Protein AF-A0A1L9BRZ3-F1 (afdb_monomer)

Solvent-accessible surface area (backbone atoms only — not comparable to full-atom values): 10377 Å² total; per-residue (Å²): 137,78,90,77,83,80,82,79,80,78,75,80,71,81,74,82,76,55,73,69,44,79,44,81,77,46,74,47,78,77,46,77,49,76,45,56,38,33,81,74,73,49,72,77,90,70,85,81,44,81,42,79,48,80,47,78,49,79,48,76,44,79,50,95,53,88,55,26,34,38,36,38,42,33,39,40,38,40,29,26,23,70,82,78,64,48,62,43,35,42,37,37,39,34,38,34,37,32,33,42,51,44,57,62,54,79,90,48,39,66,58,45,54,56,32,56,52,50,61,71,48,43,66,59,53,40,49,52,50,19,52,50,34,36,76,69,74,42,77,62,46,75,68,74,90,78,62,38,64,60,53,48,51,52,51,53,53,53,52,57,54,56,68,70,71,68,76,89,85,81,87,85,131

pLDDT: mean 86.24, std 16.82, range [40.62, 98.56]

Foldseek 3Di:
DDDDPPDDPPDDDPDPQPPKDKDWPDKDWPDKDKFAVCVVPNDDDDDFDKDKDKDWDKDKDADPDPQKIKIWIKIWIWIARPVPRHTRMIIITTMMIIMRIPSDDPVCVVVCRQQVVVQVCVVVVQVVQQVSCVVSVHHRDRDDDDDSVVVVVVVVVVVVVVVVPDDDDPPDD

Radius of gyration: 24.77 Å; Cα contacts (8 Å, |Δi|>4): 253; chains: 1; bounding box: 54×32×94 Å

Sequence (173 aa):
MSDETTQNGAEAKPQPQQPPSMRILAQFVRDLSFENMVAQKGAPSGDVQPEISVQVSLDARKRGADNQFEVITKYRVTSTNKTEGSTLFLAELDYGGVFQIEGVPEDQLHAFLMIECPRMLFPFVRRIVSDLTRDGGFPAFNMDPVDFVALYRQELARRAQQNQQAPADQRLS

Mean predicted aligned error: 9.65 Å

Secondary structure (DSSP, 8-state):
------------PPP--PPPEEEEEEEEEEEEEEEEHHHHH---SS---EEEEEEEEEEEEE-SSTTEEEEEEEEEEEEEETTT--EEEEEEEEEEEEEEEES--HHHHHHHHHHHHHHHHHHHHHHHHHHHHHHTTSPP--PPPP-HHHHHHHHHHHHHHHHHS----SS--

Nearest PDB structures (foldseek):
  1ozb-assembly1_A  TM=8.870E-01  e=6.589E-13  Haemophilus influenzae
  1ozb-assembly2_G  TM=8.476E-01  e=5.517E-13  Haemophilus influenzae
  1fx3-assembly1_D  TM=8.996E-01  e=7.474E-12  Haemophilus influenzae
  1qyn-assembly1_C  TM=8.872E-01  e=4.937E-12  Escherichia coli
  5jtp-assembly1_D  TM=7.905E-01  e=5.942E-11  Escherichia coli O157:H7

Structure (mmCIF, N/CA/C/O backbone):
data_AF-A0A1L9BRZ3-F1
#
_entry.id   AF-A0A1L9BRZ3-F1
#
loop_
_atom_site.group_PDB
_atom_site.id
_atom_site.type_symbol
_atom_site.label_atom_id
_atom_site.label_alt_id
_atom_site.label_comp_id
_atom_site.label_asym_id
_atom_site.label_entity_id
_atom_site.label_seq_id
_atom_site.pdbx_PDB_ins_code
_atom_site.Cartn_x
_atom_site.Cartn_y
_atom_site.Cartn_z
_atom_site.occupancy
_atom_site.B_iso_or_equiv
_atom_site.auth_seq_id
_atom_site.auth_comp_id
_atom_site.auth_asym_id
_atom_site.auth_atom_id
_atom_site.pdbx_PDB_model_num
ATOM 1 N N . MET A 1 1 ? -30.080 -10.653 71.660 1.00 43.44 1 MET A N 1
ATOM 2 C CA . MET A 1 1 ? -30.302 -11.459 70.446 1.00 43.44 1 MET A CA 1
ATOM 3 C C . MET A 1 1 ? -30.229 -10.480 69.287 1.00 43.44 1 MET A C 1
ATOM 5 O O . MET A 1 1 ? -31.160 -9.715 69.118 1.00 43.44 1 MET A O 1
ATOM 9 N N . SER A 1 2 ? -29.006 -10.138 68.890 1.00 42.97 2 SER A N 1
ATOM 10 C CA . SER A 1 2 ? -28.317 -10.684 67.708 1.00 42.97 2 SER A CA 1
ATOM 11 C C . SER A 1 2 ? -28.715 -9.890 66.466 1.00 42.97 2 SER A C 1
ATOM 13 O O . SER A 1 2 ? -29.687 -10.225 65.798 1.00 42.97 2 SER A O 1
ATOM 15 N N . ASP A 1 3 ? -27.960 -8.818 66.220 1.00 46.38 3 ASP A N 1
ATOM 16 C CA . ASP A 1 3 ? -27.789 -8.222 64.899 1.00 46.38 3 ASP A CA 1
ATOM 17 C C . ASP A 1 3 ? -27.374 -9.316 63.906 1.00 46.38 3 ASP A C 1
ATOM 19 O O . ASP A 1 3 ? -26.321 -9.932 64.071 1.00 46.38 3 ASP A O 1
ATOM 23 N N . GLU A 1 4 ? -28.172 -9.541 62.866 1.00 45.94 4 GLU A N 1
ATOM 24 C CA . GLU A 1 4 ? -27.717 -10.219 61.652 1.00 45.94 4 GLU A CA 1
ATOM 25 C C . GLU A 1 4 ? -27.827 -9.252 60.477 1.00 45.94 4 GLU A C 1
ATOM 27 O O . GLU A 1 4 ? -28.834 -9.142 59.779 1.00 45.94 4 GLU A O 1
ATOM 32 N N . THR A 1 5 ? -26.732 -8.528 60.275 1.00 43.66 5 THR A N 1
ATOM 33 C CA . THR A 1 5 ? -26.421 -7.802 59.051 1.00 43.66 5 THR A CA 1
ATOM 34 C C . THR A 1 5 ? -26.108 -8.822 57.958 1.00 43.66 5 THR A C 1
ATOM 36 O O . THR A 1 5 ? -24.990 -9.327 57.870 1.00 43.66 5 THR A O 1
ATOM 39 N N . THR A 1 6 ? -27.079 -9.145 57.104 1.00 42.19 6 THR A N 1
ATOM 40 C CA . THR A 1 6 ? -26.822 -9.957 55.907 1.00 42.19 6 THR A CA 1
ATOM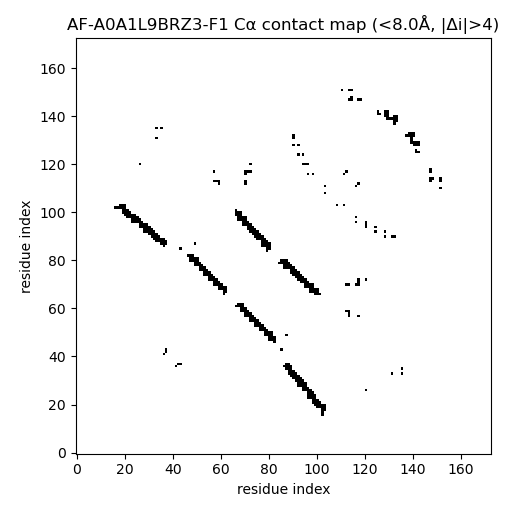 41 C C . THR A 1 6 ? -26.126 -9.093 54.849 1.00 42.19 6 THR A C 1
ATOM 43 O O . THR A 1 6 ? -26.755 -8.320 54.127 1.00 42.19 6 THR A O 1
ATOM 46 N N . GLN A 1 7 ? -24.798 -9.203 54.773 1.00 40.62 7 GLN A N 1
ATOM 47 C CA . GLN A 1 7 ? -23.981 -8.689 53.673 1.00 40.62 7 GLN A CA 1
ATOM 48 C C . GLN A 1 7 ? -24.281 -9.492 52.400 1.00 40.62 7 GLN A C 1
ATOM 50 O O . GLN A 1 7 ? -23.839 -10.627 52.245 1.00 40.62 7 GLN A O 1
ATOM 55 N N . ASN A 1 8 ? -25.031 -8.893 51.476 1.00 41.62 8 ASN A N 1
ATOM 56 C CA . ASN A 1 8 ? -25.191 -9.414 50.122 1.00 41.62 8 ASN A CA 1
ATOM 57 C C . ASN A 1 8 ? -23.934 -9.073 49.308 1.00 41.62 8 ASN A C 1
ATOM 59 O O . ASN A 1 8 ? -23.756 -7.939 48.859 1.00 41.62 8 ASN A O 1
ATOM 63 N N . GLY A 1 9 ? -23.057 -10.062 49.134 1.00 46.06 9 GLY A N 1
ATOM 64 C CA . GLY A 1 9 ? -21.972 -10.025 48.160 1.00 46.06 9 GLY A CA 1
ATOM 65 C C . GLY A 1 9 ? -22.549 -10.034 46.748 1.00 46.06 9 GLY A C 1
ATOM 66 O O . GLY A 1 9 ? -22.900 -11.083 46.216 1.00 46.06 9 GLY A O 1
ATOM 67 N N . ALA A 1 10 ? -22.675 -8.855 46.144 1.00 44.25 10 ALA A N 1
ATOM 68 C CA . ALA A 1 10 ? -22.964 -8.736 44.725 1.00 44.25 10 ALA A CA 1
ATOM 69 C C . ALA A 1 10 ? -21.701 -9.114 43.937 1.00 44.25 10 ALA A C 1
ATOM 71 O O . ALA A 1 10 ? -20.821 -8.287 43.706 1.00 44.25 10 ALA A O 1
ATOM 72 N N . GLU A 1 11 ? -21.609 -10.382 43.541 1.00 46.78 11 GLU A N 1
ATOM 73 C CA . GLU A 1 11 ? -20.678 -10.824 42.508 1.00 46.78 11 GLU A CA 1
ATOM 74 C C . GLU A 1 11 ? -21.000 -10.071 41.210 1.00 46.78 11 GLU A C 1
ATOM 76 O O . GLU A 1 11 ? -22.080 -10.208 40.624 1.00 46.78 11 GLU A O 1
ATOM 81 N N . ALA A 1 12 ? -20.064 -9.227 40.773 1.00 50.56 12 ALA A N 1
ATOM 82 C CA . ALA A 1 12 ? -20.136 -8.556 39.487 1.00 50.56 12 ALA A CA 1
ATOM 83 C C . ALA A 1 12 ? -20.110 -9.619 38.380 1.00 50.56 12 ALA A C 1
ATOM 85 O O . ALA A 1 12 ? -19.077 -10.225 38.097 1.00 50.56 12 ALA A O 1
ATOM 86 N N . LYS A 1 13 ? -21.268 -9.866 37.761 1.00 47.12 13 LYS A N 1
ATOM 87 C CA . LYS A 1 13 ? -21.365 -10.706 36.564 1.00 47.12 13 LYS A CA 1
ATOM 88 C C . LYS A 1 13 ? -20.445 -10.125 35.479 1.00 47.12 13 LYS A C 1
ATOM 90 O O . LYS A 1 13 ? -20.537 -8.920 35.232 1.00 47.12 13 LYS A O 1
ATOM 95 N N . PRO A 1 14 ? -19.608 -10.938 34.805 1.00 53.53 14 PRO A N 1
ATOM 96 C CA . PRO A 1 14 ? -18.836 -10.475 33.660 1.00 53.53 14 PRO A CA 1
ATOM 97 C C . PRO A 1 14 ? -19.798 -9.890 32.626 1.00 53.53 14 PRO A C 1
ATOM 99 O O . PRO A 1 14 ? -20.705 -10.581 32.154 1.00 53.53 14 PRO A O 1
ATOM 102 N N . GLN A 1 15 ? -19.647 -8.604 32.310 1.00 58.28 15 GLN A N 1
ATOM 103 C CA . GLN A 1 15 ? -20.381 -8.007 31.202 1.00 58.28 15 GLN A CA 1
ATOM 104 C C . GLN A 1 15 ? -19.975 -8.738 29.916 1.00 58.28 15 GLN A C 1
ATOM 106 O O . GLN A 1 15 ? -18.778 -8.924 29.686 1.00 58.28 15 GLN A O 1
ATOM 111 N N . PRO A 1 16 ? -20.937 -9.180 29.086 1.00 57.81 16 PRO A N 1
ATOM 112 C CA . PRO A 1 16 ? -20.623 -9.835 27.828 1.00 57.81 16 PRO A CA 1
ATOM 113 C C . PRO A 1 16 ? -19.825 -8.867 26.957 1.00 57.81 16 PRO A C 1
ATOM 115 O O . PRO A 1 16 ? -20.316 -7.813 26.553 1.00 57.81 16 PRO A O 1
ATOM 118 N N . GLN A 1 17 ? -18.569 -9.226 26.709 1.00 63.72 17 GLN A N 1
ATOM 119 C CA . GLN A 1 17 ? -17.667 -8.477 25.853 1.00 63.72 17 GLN A CA 1
ATOM 120 C C . GLN A 1 17 ? -18.253 -8.509 24.439 1.00 63.72 17 GLN A C 1
ATOM 122 O O . GLN A 1 17 ? -18.407 -9.582 23.850 1.00 63.72 17 GLN A O 1
ATOM 127 N N . GLN A 1 18 ? -18.686 -7.349 23.938 1.00 72.06 18 GLN A N 1
ATOM 128 C CA . GLN A 1 18 ? -19.237 -7.252 22.589 1.00 72.06 18 GLN A CA 1
ATOM 129 C C . GLN A 1 18 ? -18.188 -7.739 21.580 1.00 72.06 18 GLN A C 1
ATOM 131 O O . GLN A 1 18 ? -17.009 -7.412 21.740 1.00 72.06 18 GLN A O 1
ATOM 136 N N . PRO A 1 19 ? -18.584 -8.521 20.559 1.00 81.81 19 PRO A N 1
ATOM 137 C CA . PRO A 1 19 ? -17.641 -8.984 19.554 1.00 81.81 19 PRO A CA 1
ATOM 138 C C . PRO A 1 19 ? -16.997 -7.777 18.851 1.00 81.81 19 PRO A C 1
ATOM 140 O O . PRO A 1 19 ? -17.704 -6.802 18.574 1.00 81.81 19 PRO A O 1
ATOM 143 N N . PRO A 1 20 ? -15.690 -7.835 18.534 1.00 87.81 20 PRO A N 1
ATOM 144 C CA . PRO A 1 20 ? -15.026 -6.800 17.757 1.00 87.81 20 PRO A CA 1
ATOM 145 C C . PRO A 1 20 ? -15.797 -6.481 16.477 1.00 87.81 20 PRO A C 1
ATOM 147 O O . PRO A 1 20 ? -16.116 -7.377 15.692 1.00 87.81 20 PRO A O 1
ATOM 150 N N . SER A 1 21 ? -16.078 -5.202 16.252 1.00 91.69 21 SER A N 1
ATOM 151 C CA . SER A 1 21 ? -16.691 -4.715 15.022 1.00 91.69 21 SER A CA 1
ATOM 152 C C . SER A 1 21 ? -15.800 -3.663 14.374 1.00 91.69 21 SER A C 1
ATOM 154 O O . SER A 1 21 ? -15.219 -2.811 15.046 1.00 91.69 21 SER A O 1
ATOM 156 N N . MET A 1 22 ? -15.675 -3.741 13.051 1.00 94.19 22 MET A N 1
ATOM 157 C CA . MET A 1 22 ? -14.917 -2.792 12.245 1.00 94.19 22 MET A CA 1
ATOM 158 C C . MET A 1 22 ? -15.759 -2.381 11.044 1.00 94.19 22 MET A C 1
ATOM 160 O O . MET A 1 22 ? -16.230 -3.228 10.282 1.00 94.19 22 MET A O 1
ATOM 164 N N . ARG A 1 23 ? -15.913 -1.073 10.841 1.00 95.31 23 ARG A N 1
ATOM 165 C CA . ARG A 1 23 ? -16.569 -0.501 9.662 1.00 95.31 23 ARG A CA 1
ATOM 166 C C . ARG A 1 23 ? -15.639 0.482 8.975 1.00 95.31 23 ARG A C 1
ATOM 168 O O . ARG A 1 23 ? -15.098 1.376 9.617 1.00 95.31 23 ARG A O 1
ATOM 175 N N . ILE A 1 24 ? -15.504 0.347 7.662 1.00 96.44 24 ILE A N 1
ATOM 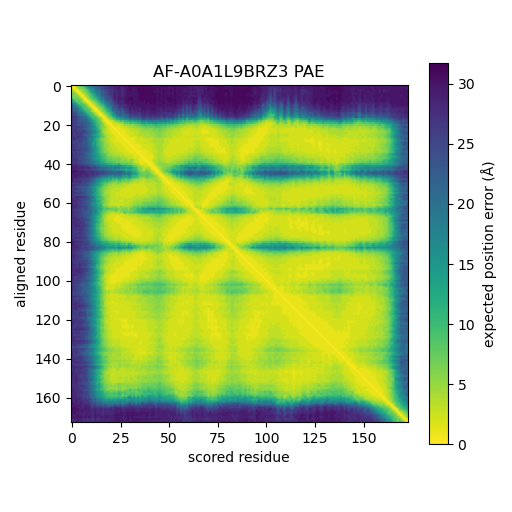176 C CA . ILE A 1 24 ? -14.764 1.298 6.833 1.00 96.44 24 ILE A CA 1
ATOM 177 C C . ILE A 1 24 ? -15.689 2.481 6.535 1.00 96.44 24 ILE A C 1
ATOM 179 O O . ILE A 1 24 ? -16.741 2.308 5.927 1.00 96.44 24 ILE A O 1
ATOM 183 N N . LEU A 1 25 ? -15.314 3.671 6.995 1.00 97.06 25 LEU A N 1
ATOM 184 C CA . LEU A 1 25 ? -16.062 4.914 6.791 1.00 97.06 25 LEU A CA 1
ATOM 185 C C . LEU A 1 25 ? -15.614 5.648 5.525 1.00 97.06 25 LEU A C 1
ATOM 187 O O . LEU A 1 25 ? -16.430 6.270 4.854 1.00 97.06 25 LEU A O 1
ATOM 191 N N . ALA A 1 26 ? -14.321 5.588 5.205 1.00 97.12 26 ALA A N 1
ATOM 192 C CA . ALA A 1 26 ? -13.755 6.190 4.003 1.00 97.12 26 ALA A CA 1
ATOM 193 C C . ALA A 1 26 ? -12.475 5.464 3.584 1.00 97.12 26 ALA A C 1
ATOM 195 O O . ALA A 1 26 ? -11.773 4.909 4.429 1.00 97.12 26 ALA A O 1
ATOM 196 N N . GLN A 1 27 ? -12.166 5.518 2.291 1.00 97.62 27 GLN A N 1
ATOM 197 C CA . GLN A 1 27 ? -10.885 5.107 1.717 1.00 97.62 27 GLN A CA 1
ATOM 198 C C . GLN A 1 27 ? -10.471 6.132 0.669 1.00 97.62 27 GLN A C 1
ATOM 200 O O . GLN A 1 27 ? -11.326 6.634 -0.064 1.00 97.62 27 GLN A O 1
ATOM 205 N N . PHE A 1 28 ? -9.189 6.469 0.608 1.00 98.31 28 PHE A N 1
ATOM 206 C CA . PHE A 1 28 ? -8.699 7.506 -0.293 1.00 98.31 28 PHE A CA 1
ATOM 207 C C . PHE A 1 28 ? -7.200 7.375 -0.553 1.00 98.31 28 PHE A C 1
ATOM 209 O O . PHE A 1 28 ? -6.443 6.885 0.280 1.00 98.31 28 PHE A O 1
ATOM 216 N N . VAL A 1 29 ? -6.768 7.878 -1.706 1.00 98.44 29 VAL A N 1
ATOM 217 C CA . VAL A 1 29 ? -5.357 8.181 -1.960 1.00 98.44 29 VAL A CA 1
ATOM 218 C C . VAL A 1 29 ? -5.049 9.499 -1.255 1.00 98.44 29 VAL A C 1
ATOM 220 O O . VAL A 1 29 ? -5.717 10.499 -1.516 1.00 98.44 29 VAL A O 1
ATOM 223 N N . ARG A 1 30 ? -4.086 9.496 -0.332 1.00 98.06 30 ARG A N 1
ATOM 224 C CA . ARG A 1 30 ? -3.624 10.710 0.351 1.00 98.06 30 ARG A CA 1
ATOM 225 C C . ARG A 1 30 ? -2.521 11.397 -0.440 1.00 98.06 30 ARG A C 1
ATOM 227 O O . ARG A 1 30 ? -2.542 12.614 -0.565 1.00 98.06 30 ARG A O 1
ATOM 234 N N . ASP A 1 31 ? -1.577 10.606 -0.928 1.00 98.38 31 ASP A N 1
ATOM 235 C CA . ASP A 1 31 ? -0.483 11.056 -1.776 1.00 98.38 31 ASP A CA 1
ATOM 236 C C . ASP A 1 31 ? -0.138 9.956 -2.779 1.00 98.38 31 ASP A C 1
ATOM 238 O O . ASP A 1 31 ? -0.290 8.764 -2.484 1.00 98.38 31 ASP A O 1
ATOM 242 N N . LEU A 1 32 ? 0.262 10.366 -3.977 1.00 98.31 32 LEU A N 1
ATOM 243 C CA . LEU A 1 32 ? 0.625 9.455 -5.049 1.00 98.31 32 LEU A CA 1
ATOM 244 C C . LEU A 1 32 ? 1.652 10.103 -5.968 1.00 98.31 32 LEU A C 1
ATOM 246 O O . LEU A 1 32 ? 1.381 11.138 -6.577 1.00 98.31 32 LEU A O 1
ATOM 250 N N . SER A 1 33 ? 2.791 9.437 -6.129 1.00 98.06 33 SER A N 1
ATOM 251 C CA . SER A 1 33 ? 3.836 9.828 -7.065 1.00 98.06 33 SER A CA 1
ATOM 252 C C . SER A 1 33 ? 4.210 8.656 -7.971 1.00 98.06 33 SER A C 1
ATOM 254 O O . SER A 1 33 ? 4.211 7.488 -7.572 1.00 98.06 33 SER A O 1
ATOM 256 N N . PHE A 1 34 ? 4.509 8.970 -9.228 1.00 98.00 34 PHE A N 1
ATOM 257 C CA . PHE A 1 34 ? 5.076 8.018 -10.170 1.00 98.00 34 PHE A CA 1
ATOM 258 C C . PHE A 1 34 ? 6.132 8.722 -11.010 1.00 98.00 34 PHE A C 1
ATOM 260 O O . PHE A 1 34 ? 5.843 9.681 -11.727 1.00 98.00 34 PHE A O 1
ATOM 267 N N . GLU A 1 35 ? 7.360 8.231 -10.937 1.00 97.12 35 GLU A N 1
ATOM 268 C CA . GLU A 1 35 ? 8.489 8.763 -11.675 1.00 97.12 35 GLU A CA 1
ATOM 269 C C . GLU A 1 35 ? 8.994 7.735 -12.685 1.00 97.12 35 GLU A C 1
ATOM 271 O O . GLU A 1 35 ? 9.561 6.702 -12.324 1.00 97.12 35 GLU A O 1
ATOM 276 N N . ASN A 1 36 ? 8.817 8.037 -13.972 1.00 96.00 36 ASN A N 1
ATOM 277 C CA . ASN A 1 36 ? 9.348 7.228 -15.063 1.00 96.00 36 ASN A CA 1
ATOM 278 C C . ASN A 1 36 ? 10.758 7.706 -15.440 1.00 96.00 36 ASN A C 1
ATOM 280 O O . ASN A 1 36 ? 10.925 8.627 -16.244 1.00 96.00 36 ASN A O 1
ATOM 284 N N . MET A 1 37 ? 11.780 7.076 -14.864 1.00 93.12 37 MET A N 1
ATOM 285 C CA . MET A 1 37 ? 13.177 7.435 -15.123 1.00 93.12 37 MET A CA 1
ATOM 286 C C . MET A 1 37 ? 13.603 7.098 -16.553 1.00 93.12 37 MET A C 1
ATOM 288 O O . MET A 1 37 ? 14.386 7.845 -17.136 1.00 93.12 37 MET A O 1
ATOM 292 N N . VAL A 1 38 ? 13.052 6.030 -17.137 1.00 91.69 38 VAL A N 1
ATOM 293 C CA . VAL A 1 38 ? 13.303 5.646 -18.536 1.00 91.69 38 VAL A CA 1
ATOM 294 C C . VAL A 1 38 ? 12.837 6.741 -19.497 1.00 91.69 38 VAL A C 1
ATOM 296 O O . VAL A 1 38 ? 13.569 7.113 -20.410 1.00 91.69 38 VAL A O 1
ATOM 299 N N . ALA A 1 39 ? 11.652 7.308 -19.271 1.00 91.06 39 ALA A N 1
ATOM 300 C CA . ALA A 1 39 ? 11.136 8.401 -20.093 1.00 91.06 39 ALA A CA 1
ATOM 301 C C . ALA A 1 39 ? 11.932 9.706 -19.913 1.00 91.06 39 ALA A C 1
ATOM 303 O O . ALA A 1 39 ? 12.073 10.469 -20.865 1.00 91.06 39 ALA A O 1
ATOM 304 N N . GLN A 1 40 ? 12.463 9.966 -18.712 1.00 89.75 40 GLN A N 1
ATOM 305 C CA . GLN A 1 40 ? 13.241 11.178 -18.425 1.00 89.75 40 GLN A CA 1
ATOM 306 C C . GLN A 1 40 ? 14.687 11.112 -18.938 1.00 89.75 40 GLN A C 1
ATOM 308 O O . GLN A 1 40 ? 15.212 12.114 -19.419 1.00 89.75 40 GLN A O 1
ATOM 313 N N . LYS A 1 41 ? 15.354 9.961 -18.789 1.00 88.19 41 LYS A N 1
ATOM 314 C CA . LYS A 1 41 ? 16.806 9.805 -19.005 1.00 88.19 41 LYS A CA 1
ATOM 315 C C . LYS A 1 41 ? 17.158 8.963 -20.234 1.00 88.19 41 LYS A C 1
ATOM 317 O O . LYS A 1 41 ? 18.325 8.915 -20.611 1.00 88.19 41 LYS A O 1
ATOM 322 N N . GLY A 1 42 ? 16.168 8.334 -20.862 1.00 82.69 42 GLY A N 1
ATOM 323 C CA . GLY A 1 42 ? 16.355 7.351 -21.924 1.00 82.69 42 GLY A CA 1
ATOM 324 C C . GLY A 1 42 ? 16.406 5.919 -21.388 1.00 82.69 42 GLY A C 1
ATOM 325 O O . GLY A 1 42 ? 16.686 5.675 -20.213 1.00 82.69 42 GLY A O 1
ATOM 326 N N . ALA A 1 43 ? 16.106 4.959 -22.264 1.00 77.31 43 ALA A N 1
ATOM 327 C CA . ALA A 1 43 ? 16.206 3.543 -21.934 1.00 77.31 43 ALA A CA 1
ATOM 328 C C . ALA A 1 43 ? 17.674 3.134 -21.699 1.00 77.31 43 ALA A C 1
ATOM 330 O O . ALA A 1 43 ? 18.550 3.606 -22.431 1.00 77.31 43 ALA A O 1
ATOM 331 N N . PRO A 1 44 ? 17.952 2.254 -20.715 1.00 77.25 44 PRO A N 1
ATOM 332 C CA . PRO A 1 44 ? 19.283 1.689 -20.521 1.00 77.25 44 PRO A CA 1
ATOM 333 C C . PRO A 1 44 ? 19.814 1.049 -21.805 1.00 77.25 44 PRO A C 1
ATOM 335 O O . PRO A 1 44 ? 19.058 0.469 -22.588 1.00 77.25 44 PRO A O 1
ATOM 338 N N . SER A 1 45 ? 21.124 1.149 -22.020 1.00 70.31 45 SER A N 1
ATOM 339 C CA . SER A 1 45 ? 21.774 0.550 -23.185 1.00 70.31 45 SER A CA 1
ATOM 340 C C . SER A 1 45 ? 22.112 -0.910 -22.882 1.00 70.31 45 SER A C 1
ATOM 342 O O . SER A 1 45 ? 23.051 -1.174 -22.145 1.00 70.31 45 SER A O 1
ATOM 344 N N . GLY A 1 46 ? 21.373 -1.865 -23.450 1.00 75.06 46 GLY A N 1
ATOM 345 C CA . GLY A 1 46 ? 21.642 -3.302 -23.286 1.00 75.06 46 GLY A CA 1
ATOM 346 C C . GLY A 1 46 ? 20.474 -4.081 -22.682 1.00 75.06 46 GLY A C 1
ATOM 347 O O . GLY A 1 46 ? 19.325 -3.644 -22.749 1.00 75.06 46 GLY A O 1
ATOM 348 N N . ASP A 1 47 ? 20.765 -5.256 -22.117 1.00 78.00 47 ASP A N 1
ATOM 349 C CA . ASP A 1 47 ? 19.746 -6.129 -21.527 1.00 78.00 47 ASP A CA 1
ATOM 350 C C . ASP A 1 47 ? 19.150 -5.503 -20.256 1.00 78.00 47 ASP A C 1
ATOM 352 O O . ASP A 1 47 ? 19.835 -5.288 -19.250 1.00 78.00 47 ASP A O 1
ATOM 356 N N . VAL A 1 48 ? 17.843 -5.239 -20.292 1.00 81.69 48 VAL A N 1
ATOM 357 C CA . VAL A 1 48 ? 17.075 -4.738 -19.147 1.00 81.69 48 VAL A CA 1
ATOM 358 C C . VAL A 1 48 ? 16.520 -5.924 -18.365 1.00 81.69 48 VAL A C 1
ATOM 360 O O . VAL A 1 48 ? 15.625 -6.625 -18.835 1.00 81.69 48 VAL A O 1
ATOM 363 N N . GLN A 1 49 ? 17.026 -6.129 -17.149 1.00 87.12 49 GLN A N 1
ATOM 364 C CA . GLN A 1 49 ? 16.501 -7.116 -16.203 1.00 87.12 49 GLN A CA 1
ATOM 365 C C . GLN A 1 49 ? 15.874 -6.380 -15.013 1.00 87.12 49 GLN A C 1
ATOM 367 O O . GLN A 1 49 ? 16.597 -6.023 -14.080 1.00 87.12 49 GLN A O 1
ATOM 372 N N . PRO A 1 50 ? 14.559 -6.099 -15.038 1.00 89.06 50 PRO A N 1
ATOM 373 C CA . PRO A 1 50 ? 13.913 -5.349 -13.972 1.00 89.06 50 PRO A CA 1
ATOM 374 C C . PRO A 1 50 ? 13.869 -6.173 -12.680 1.00 89.06 50 PRO A C 1
ATOM 376 O O . PRO A 1 50 ? 13.338 -7.281 -12.644 1.00 89.06 50 PRO A O 1
ATOM 379 N N . GLU A 1 51 ? 14.392 -5.596 -11.607 1.00 92.88 51 GLU A N 1
ATOM 380 C CA . GLU A 1 51 ? 14.212 -6.041 -10.231 1.00 92.88 51 GLU A CA 1
ATOM 381 C C . GLU A 1 51 ? 13.287 -5.047 -9.528 1.00 92.88 51 GLU A C 1
ATOM 383 O O . GLU A 1 51 ? 13.394 -3.840 -9.747 1.00 92.88 51 GLU A O 1
ATOM 388 N N . ILE A 1 52 ? 12.340 -5.539 -8.728 1.00 94.50 52 ILE A N 1
ATOM 389 C CA . ILE A 1 52 ? 11.378 -4.694 -8.012 1.00 94.50 52 ILE A CA 1
ATOM 390 C C . ILE A 1 52 ? 11.574 -4.880 -6.512 1.00 94.50 52 ILE A C 1
ATOM 392 O O . ILE A 1 52 ? 11.538 -5.996 -6.000 1.00 94.50 52 ILE A O 1
ATOM 396 N N . SER A 1 53 ? 11.737 -3.764 -5.808 1.00 95.31 53 SER A N 1
ATOM 397 C CA . SER A 1 53 ? 11.783 -3.689 -4.352 1.00 95.31 53 SER A CA 1
ATOM 398 C C . SER A 1 53 ? 10.554 -2.947 -3.838 1.00 95.31 53 SER A C 1
ATOM 400 O O . SER A 1 53 ? 10.220 -1.869 -4.335 1.00 95.31 53 SER A O 1
ATOM 402 N N . VAL A 1 54 ? 9.885 -3.522 -2.839 1.00 96.06 54 VAL A N 1
ATOM 403 C CA . VAL A 1 54 ? 8.707 -2.937 -2.192 1.00 96.06 54 VAL A CA 1
ATOM 404 C C . VAL A 1 54 ? 9.025 -2.679 -0.728 1.00 96.06 54 VAL A C 1
ATOM 406 O O . VAL A 1 54 ? 9.390 -3.593 0.007 1.00 96.06 54 VAL A O 1
ATOM 409 N N . GLN A 1 55 ? 8.847 -1.436 -0.297 1.00 95.69 55 GLN A N 1
ATOM 410 C CA . GLN A 1 55 ? 8.924 -1.040 1.104 1.00 95.69 55 GLN A CA 1
ATOM 411 C C . GLN A 1 55 ? 7.536 -0.617 1.570 1.00 95.69 55 GLN A C 1
ATOM 413 O O . GLN A 1 55 ? 6.850 0.142 0.883 1.00 95.69 55 GLN A O 1
ATOM 418 N N . VAL A 1 56 ? 7.126 -1.117 2.735 1.00 95.88 56 VAL A N 1
ATOM 419 C CA . VAL A 1 56 ? 5.813 -0.842 3.323 1.00 95.88 56 VAL A CA 1
ATOM 420 C C . VAL A 1 56 ? 6.010 -0.190 4.682 1.00 95.88 56 VAL A C 1
ATOM 422 O O . VAL A 1 56 ? 6.818 -0.643 5.488 1.00 95.88 56 VAL A O 1
ATOM 425 N N . SER A 1 57 ? 5.274 0.882 4.944 1.00 94.38 57 SER A N 1
ATOM 426 C CA . SER A 1 57 ? 5.222 1.540 6.251 1.00 94.38 57 SER A CA 1
ATOM 427 C C . SER A 1 57 ? 3.776 1.812 6.638 1.00 94.38 57 SER A C 1
ATOM 429 O O . SER A 1 57 ? 2.928 2.059 5.780 1.00 94.38 57 SER A O 1
ATOM 431 N N . LEU A 1 58 ? 3.485 1.734 7.932 1.00 94.88 58 LEU A N 1
ATOM 432 C CA . LEU A 1 58 ? 2.132 1.835 8.467 1.00 94.88 58 LEU A CA 1
ATOM 433 C C . LEU A 1 58 ? 2.086 2.925 9.527 1.00 94.88 58 LEU A C 1
ATOM 435 O O . LEU A 1 58 ? 2.879 2.909 10.465 1.00 94.88 58 LEU A O 1
ATOM 439 N N . ASP A 1 59 ? 1.115 3.820 9.400 1.00 94.56 59 ASP A N 1
ATOM 440 C CA . ASP A 1 59 ? 0.804 4.824 10.407 1.00 94.56 59 ASP A CA 1
ATOM 441 C C . ASP A 1 59 ? -0.658 4.674 10.822 1.00 94.56 59 ASP A C 1
ATOM 443 O O . ASP A 1 59 ? -1.542 4.575 9.973 1.00 94.56 59 ASP A O 1
ATOM 447 N N . ALA A 1 60 ? -0.934 4.703 12.123 1.00 94.81 60 ALA A N 1
ATOM 448 C CA . ALA A 1 60 ? -2.295 4.729 12.645 1.00 94.81 60 ALA A CA 1
ATOM 449 C C . ALA A 1 60 ? -2.438 5.852 13.668 1.00 94.81 60 ALA A C 1
ATOM 451 O O . ALA A 1 60 ? -1.554 6.068 14.499 1.00 94.81 60 ALA A O 1
ATOM 452 N N . ARG A 1 61 ? -3.568 6.557 13.627 1.00 94.38 61 ARG A N 1
ATOM 453 C CA . ARG A 1 61 ? -3.896 7.614 14.587 1.00 94.38 61 ARG A CA 1
ATOM 454 C C . ARG A 1 61 ? -5.376 7.610 14.936 1.00 94.38 61 ARG A C 1
ATOM 456 O O . ARG A 1 61 ? -6.226 7.315 14.097 1.00 94.38 61 ARG A O 1
ATOM 463 N N . LYS A 1 62 ? -5.693 7.986 16.174 1.00 95.19 62 LYS A N 1
ATOM 464 C CA . LYS A 1 62 ? -7.072 8.253 16.596 1.00 95.19 62 LYS A CA 1
ATOM 465 C C . LYS A 1 62 ? -7.553 9.568 15.969 1.00 95.19 62 LYS A C 1
ATOM 467 O O . LYS A 1 62 ? -6.779 10.520 15.860 1.00 95.19 62 LYS A O 1
ATOM 472 N N . ARG A 1 63 ? -8.812 9.622 15.536 1.00 93.19 63 ARG A N 1
ATOM 473 C CA . ARG A 1 63 ? -9.472 10.852 15.071 1.00 93.19 63 ARG A CA 1
ATOM 474 C C . ARG A 1 63 ? -10.191 11.550 16.231 1.00 93.19 63 ARG A C 1
ATOM 476 O O . ARG A 1 63 ? -10.165 11.088 17.364 1.00 93.19 63 ARG A O 1
ATOM 483 N N . GLY A 1 64 ? -10.803 12.698 15.942 1.00 85.69 64 GLY A N 1
ATOM 484 C CA . GLY A 1 64 ? -11.528 13.479 16.948 1.00 85.69 64 GLY A CA 1
ATOM 485 C C . GLY A 1 64 ? -12.830 12.832 17.431 1.00 85.69 64 GLY A C 1
ATOM 486 O O . GLY A 1 64 ? -13.271 13.148 18.528 1.00 85.69 64 GLY A O 1
ATOM 487 N N . ALA A 1 65 ? -13.439 11.942 16.639 1.00 90.38 65 ALA A N 1
ATOM 488 C CA . ALA A 1 65 ? -14.631 11.205 17.049 1.00 90.3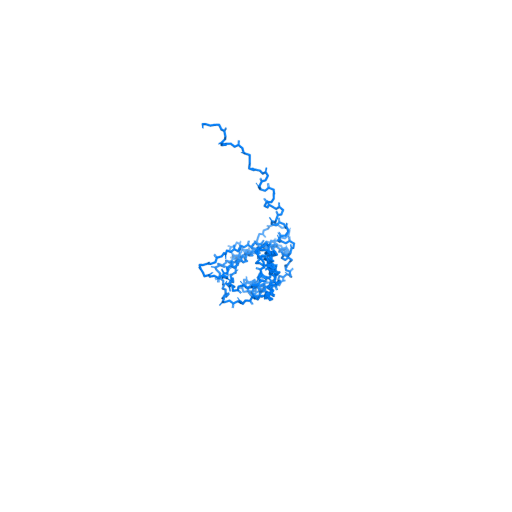8 65 ALA A CA 1
ATOM 489 C C . ALA A 1 65 ? -14.266 9.926 17.817 1.00 90.38 65 ALA A C 1
ATOM 491 O O . ALA A 1 65 ? -13.220 9.312 17.577 1.00 90.38 65 ALA A O 1
ATOM 492 N N . ASP A 1 66 ? -15.156 9.510 18.716 1.00 90.81 66 ASP A N 1
ATOM 493 C CA . ASP A 1 66 ? -14.970 8.297 19.505 1.00 90.81 66 ASP A CA 1
ATOM 494 C C . ASP A 1 66 ? -14.885 7.057 18.622 1.00 90.81 66 ASP A C 1
ATOM 496 O O . ASP A 1 66 ? -15.641 6.899 17.662 1.00 90.81 66 ASP A O 1
ATOM 500 N N . ASN A 1 67 ? -13.951 6.168 18.973 1.00 93.38 67 ASN A N 1
ATOM 501 C CA . ASN A 1 67 ? -13.734 4.892 18.289 1.00 93.38 67 ASN A CA 1
ATOM 502 C C . ASN A 1 67 ? -13.434 5.015 16.784 1.00 93.38 67 ASN A C 1
ATOM 504 O O . ASN A 1 67 ? -13.511 4.032 16.045 1.00 93.38 67 ASN A O 1
ATOM 508 N N . GLN A 1 68 ? -13.048 6.213 16.335 1.00 97.06 68 GLN A N 1
ATOM 509 C CA . GLN A 1 68 ? -12.676 6.479 14.960 1.00 97.06 68 GLN A CA 1
ATOM 510 C C . GLN A 1 68 ? -11.157 6.564 14.818 1.00 97.06 68 GLN A C 1
ATOM 512 O O . GLN A 1 68 ? -10.480 7.335 15.505 1.00 97.06 68 GLN A O 1
ATOM 517 N N . PHE A 1 69 ? -10.623 5.815 13.863 1.00 97.81 69 PHE A N 1
ATOM 518 C CA . PHE A 1 69 ? -9.194 5.732 13.596 1.00 97.81 69 PHE A CA 1
ATOM 519 C C . PHE A 1 69 ? -8.915 5.982 12.122 1.00 97.81 69 PHE A C 1
ATOM 521 O O . PHE A 1 69 ? -9.725 5.662 11.255 1.00 97.81 69 PHE A O 1
ATOM 528 N N . GLU A 1 70 ? -7.766 6.575 11.840 1.00 97.69 70 GLU A N 1
ATOM 529 C CA . GLU A 1 70 ? -7.219 6.677 10.497 1.00 97.69 70 GLU A CA 1
ATOM 530 C C . GLU A 1 70 ? -5.973 5.804 10.420 1.00 97.69 70 GLU A C 1
ATOM 532 O O . GLU A 1 70 ? -5.092 5.906 11.275 1.00 97.69 70 GLU A O 1
ATOM 537 N N . VAL A 1 71 ? -5.915 4.960 9.395 1.00 97.81 71 VAL A N 1
ATOM 538 C CA . VAL A 1 71 ? -4.755 4.129 9.080 1.00 97.81 71 VAL A CA 1
ATOM 539 C C . VAL A 1 71 ? -4.268 4.509 7.694 1.00 97.81 71 VAL A C 1
ATOM 541 O O . VAL A 1 71 ? -5.051 4.521 6.745 1.00 97.81 71 VAL A O 1
ATOM 544 N N . ILE A 1 72 ? -2.983 4.824 7.589 1.00 98.12 72 ILE A N 1
ATOM 545 C CA . ILE A 1 72 ? -2.300 5.120 6.338 1.00 98.12 72 ILE A CA 1
ATOM 546 C C . ILE A 1 72 ? -1.278 4.023 6.076 1.00 98.12 72 ILE A C 1
ATOM 548 O O . ILE A 1 72 ? -0.387 3.768 6.886 1.00 98.12 72 ILE A O 1
ATOM 552 N N . THR A 1 73 ? -1.403 3.395 4.918 1.00 97.75 73 THR A N 1
ATOM 553 C CA . THR A 1 73 ? -0.460 2.412 4.398 1.00 97.75 73 THR A CA 1
ATOM 554 C C . THR A 1 73 ? 0.369 3.075 3.307 1.00 97.75 73 THR A C 1
ATOM 556 O O . THR A 1 73 ? -0.188 3.502 2.293 1.00 97.75 73 THR A O 1
ATOM 559 N N . LYS A 1 74 ? 1.677 3.174 3.525 1.00 97.94 74 LYS A N 1
ATOM 560 C CA . LYS A 1 74 ? 2.632 3.790 2.607 1.00 97.94 74 LYS A CA 1
ATOM 561 C C . LYS A 1 74 ? 3.393 2.705 1.869 1.00 97.94 74 LYS A C 1
ATOM 563 O O . LYS A 1 74 ? 3.956 1.815 2.509 1.00 97.94 74 LYS A O 1
ATOM 568 N N . TYR A 1 75 ? 3.426 2.791 0.549 1.00 98.00 75 TYR A N 1
ATOM 569 C CA . TYR A 1 75 ? 4.137 1.859 -0.314 1.00 98.00 75 TYR A CA 1
ATOM 570 C C . TYR A 1 75 ? 5.138 2.628 -1.150 1.00 98.00 75 TYR A C 1
ATOM 572 O O . TYR A 1 75 ? 4.761 3.563 -1.847 1.00 98.00 75 TYR A O 1
ATOM 580 N N . ARG A 1 76 ? 6.393 2.193 -1.117 1.00 98.00 76 ARG A N 1
ATOM 581 C CA . ARG A 1 76 ? 7.441 2.658 -2.020 1.00 98.00 76 ARG A CA 1
ATOM 582 C C . ARG A 1 76 ? 7.893 1.484 -2.873 1.00 98.00 76 ARG A C 1
ATOM 584 O O . ARG A 1 76 ? 8.479 0.532 -2.361 1.00 98.00 76 ARG A O 1
ATOM 591 N N . VAL A 1 77 ? 7.596 1.545 -4.165 1.00 97.69 77 VAL A N 1
ATOM 592 C CA . VAL A 1 77 ? 7.916 0.512 -5.152 1.00 97.69 77 VAL A CA 1
ATOM 593 C C . VAL A 1 77 ? 8.997 1.056 -6.070 1.00 97.69 77 VAL A C 1
ATOM 595 O O . VAL A 1 77 ? 8.759 1.974 -6.850 1.00 97.69 77 VAL A O 1
ATOM 598 N N . THR A 1 78 ? 10.198 0.501 -5.966 1.00 97.12 78 THR A N 1
ATOM 599 C CA . THR A 1 78 ? 11.335 0.893 -6.806 1.00 97.12 78 THR A CA 1
ATOM 600 C C . THR A 1 78 ? 11.636 -0.228 -7.779 1.00 97.12 78 THR A C 1
ATOM 602 O O . THR A 1 78 ? 11.817 -1.365 -7.346 1.00 97.12 78 THR A O 1
ATOM 605 N N . SER A 1 79 ? 11.725 0.086 -9.069 1.00 95.94 79 SER A N 1
ATOM 606 C CA . SER A 1 79 ? 12.270 -0.840 -10.056 1.00 95.94 79 SER A CA 1
ATOM 607 C C . SER A 1 79 ? 13.656 -0.397 -10.500 1.00 95.94 79 SER A C 1
ATOM 609 O O . SER A 1 79 ? 13.847 0.763 -10.864 1.00 95.94 79 SER A O 1
ATOM 611 N N . THR A 1 80 ? 14.614 -1.316 -10.487 1.00 94.12 80 THR A N 1
ATOM 612 C CA . THR A 1 80 ? 16.000 -1.103 -10.916 1.00 94.12 80 THR A CA 1
ATOM 613 C C . THR A 1 80 ? 16.388 -2.120 -11.984 1.00 94.12 80 THR A C 1
ATOM 615 O O . THR A 1 80 ? 15.875 -3.236 -12.009 1.00 94.12 80 THR A O 1
ATOM 618 N N . ASN A 1 81 ? 17.300 -1.760 -12.885 1.00 91.50 81 ASN A N 1
ATOM 619 C CA . ASN A 1 81 ? 17.935 -2.732 -13.767 1.00 91.50 81 ASN A CA 1
ATOM 620 C C . ASN A 1 81 ? 19.002 -3.497 -12.976 1.00 91.50 81 ASN A C 1
ATOM 622 O O . ASN A 1 81 ? 19.954 -2.888 -12.495 1.00 91.50 81 ASN A O 1
ATOM 626 N N . LYS A 1 82 ? 18.887 -4.820 -12.869 1.00 87.19 82 LYS A N 1
ATOM 627 C CA . LYS A 1 82 ? 19.821 -5.660 -12.107 1.00 87.19 82 LYS A CA 1
ATOM 628 C C . LYS A 1 82 ? 21.272 -5.553 -12.591 1.00 87.19 82 LYS A C 1
ATOM 630 O O . LYS A 1 82 ? 22.193 -5.643 -11.786 1.00 87.19 82 LYS A O 1
ATOM 635 N N . THR A 1 83 ? 21.476 -5.364 -13.894 1.00 83.25 83 THR A N 1
ATOM 636 C CA . THR A 1 83 ? 22.812 -5.344 -14.511 1.00 83.25 83 THR A CA 1
ATOM 637 C C . THR A 1 83 ? 23.583 -4.057 -14.199 1.00 83.25 83 THR A C 1
ATOM 639 O O . THR A 1 83 ? 24.787 -4.100 -13.969 1.00 83.25 83 THR A O 1
ATOM 642 N N . GLU A 1 84 ? 22.891 -2.915 -14.180 1.00 79.88 84 GLU A N 1
ATOM 643 C CA . GLU A 1 84 ? 23.507 -1.580 -14.076 1.00 79.88 84 GLU A CA 1
ATOM 644 C C . GLU A 1 84 ? 23.149 -0.831 -12.782 1.00 79.88 84 GLU A C 1
ATOM 646 O O . GLU A 1 84 ? 23.737 0.204 -12.478 1.00 79.88 84 GLU A O 1
ATOM 651 N N . GLY A 1 85 ? 22.154 -1.309 -12.030 1.00 83.56 85 GLY A N 1
ATOM 652 C CA . GLY A 1 85 ? 21.603 -0.649 -10.843 1.00 83.56 85 GLY A CA 1
ATOM 653 C C . GLY A 1 85 ? 20.766 0.603 -11.134 1.00 83.56 85 GLY A C 1
ATOM 654 O O . GLY A 1 85 ? 20.308 1.262 -10.203 1.00 83.56 85 GLY A O 1
ATOM 655 N N . SER A 1 86 ? 20.555 0.953 -12.405 1.00 88.88 86 SER A N 1
ATOM 656 C CA . SER A 1 86 ? 19.811 2.148 -12.806 1.00 88.88 86 SER A CA 1
ATOM 657 C C . SER A 1 86 ? 18.318 2.015 -12.485 1.00 88.88 86 SER A C 1
ATOM 659 O O . SER A 1 86 ? 17.679 1.020 -12.827 1.00 88.88 86 SER A O 1
ATOM 661 N N . THR A 1 87 ? 17.736 3.017 -11.819 1.00 92.94 87 THR A N 1
ATOM 662 C CA . THR A 1 87 ? 16.292 3.053 -11.542 1.00 92.94 87 THR A CA 1
ATOM 663 C C . THR A 1 87 ? 15.511 3.194 -12.844 1.00 92.94 87 THR A C 1
ATOM 665 O O . THR A 1 87 ? 15.756 4.120 -13.614 1.00 92.94 87 THR A O 1
ATOM 668 N N . LEU A 1 88 ? 14.549 2.300 -13.062 1.00 94.00 88 LEU A N 1
ATOM 669 C CA . LEU A 1 88 ? 13.634 2.306 -14.201 1.00 94.00 88 LEU A CA 1
ATOM 670 C C . LEU A 1 88 ? 12.394 3.152 -13.899 1.00 94.00 88 LEU A C 1
ATOM 672 O O . LEU A 1 88 ? 12.033 4.042 -14.671 1.00 94.00 88 LEU A O 1
ATOM 676 N N . PHE A 1 89 ? 11.779 2.911 -12.741 1.00 96.12 89 PHE A N 1
ATOM 677 C CA . PHE A 1 89 ? 10.712 3.744 -12.202 1.00 96.12 89 PHE A CA 1
ATOM 678 C C . PHE A 1 89 ? 10.697 3.720 -10.673 1.00 96.12 89 PHE A C 1
ATOM 680 O O . PHE A 1 89 ? 11.218 2.799 -10.036 1.00 96.12 89 PHE A O 1
ATOM 687 N N . LEU A 1 90 ? 10.055 4.730 -10.099 1.00 97.06 90 LEU A N 1
ATOM 688 C CA . LEU A 1 90 ? 9.711 4.809 -8.686 1.00 97.06 90 LEU A CA 1
ATOM 689 C C . LEU A 1 90 ? 8.222 5.135 -8.572 1.00 97.06 90 LEU A C 1
ATOM 691 O O . LEU A 1 90 ? 7.756 6.081 -9.197 1.00 97.06 90 LEU A O 1
ATOM 695 N N . ALA A 1 91 ? 7.487 4.361 -7.785 1.00 98.06 91 ALA A N 1
ATOM 696 C CA . ALA A 1 91 ? 6.102 4.651 -7.444 1.00 98.06 91 ALA A CA 1
ATOM 697 C C . ALA A 1 91 ? 5.968 4.762 -5.927 1.00 98.06 91 ALA A C 1
ATOM 699 O O . ALA A 1 91 ? 6.409 3.865 -5.202 1.00 98.06 91 ALA A O 1
ATOM 700 N N . GLU A 1 92 ? 5.342 5.831 -5.452 1.00 98.31 92 GLU A N 1
ATOM 701 C CA . GLU A 1 92 ? 4.996 5.996 -4.044 1.00 98.31 92 GLU A CA 1
ATOM 702 C C . GLU A 1 92 ? 3.494 6.189 -3.901 1.00 98.31 92 GLU A C 1
ATOM 704 O O . GLU A 1 92 ? 2.873 6.936 -4.656 1.00 98.31 92 GLU A O 1
ATOM 709 N N . LEU A 1 93 ? 2.900 5.482 -2.946 1.00 98.56 93 LEU A N 1
ATOM 710 C CA . LEU A 1 93 ? 1.472 5.535 -2.681 1.00 98.56 93 LEU A CA 1
ATOM 711 C C . LEU A 1 93 ? 1.222 5.551 -1.179 1.00 98.56 93 LEU A C 1
ATOM 713 O O . LEU A 1 93 ? 1.450 4.554 -0.492 1.00 98.56 93 LEU A O 1
ATOM 717 N N . ASP A 1 94 ? 0.642 6.649 -0.712 1.00 98.44 94 ASP A N 1
ATOM 718 C CA . ASP A 1 94 ? 0.055 6.757 0.613 1.00 98.44 94 ASP A CA 1
ATOM 719 C C . ASP A 1 94 ? -1.453 6.555 0.492 1.00 98.44 94 ASP A C 1
ATOM 721 O O . ASP A 1 94 ? -2.195 7.440 0.054 1.00 98.44 94 ASP A O 1
ATOM 725 N N . TYR A 1 95 ? -1.925 5.383 0.903 1.00 98.56 95 TYR A N 1
ATOM 726 C CA . TYR A 1 95 ? -3.342 5.043 0.870 1.00 98.56 95 TYR A CA 1
ATOM 727 C C . TYR A 1 95 ? -3.933 5.054 2.273 1.00 98.56 95 TYR A C 1
ATOM 729 O O . TYR A 1 95 ? -3.397 4.429 3.188 1.00 98.56 95 TYR A O 1
ATOM 737 N N . GLY A 1 96 ? -5.027 5.786 2.447 1.00 98.06 96 GLY A N 1
ATOM 738 C CA . GLY A 1 96 ? -5.678 5.990 3.728 1.00 98.06 96 GLY A CA 1
ATOM 739 C C . GLY A 1 96 ? -7.023 5.295 3.836 1.00 98.06 96 GLY A C 1
ATOM 740 O O . GLY A 1 96 ? -7.792 5.229 2.877 1.00 98.06 96 GLY A O 1
ATOM 741 N N . GLY A 1 97 ? -7.325 4.832 5.044 1.00 98.12 97 GLY A N 1
ATOM 742 C CA . GLY A 1 97 ? -8.644 4.372 5.444 1.00 98.12 97 GLY A CA 1
ATOM 743 C C . GLY A 1 97 ? -9.062 4.996 6.770 1.00 98.12 97 GLY A C 1
ATOM 744 O O . GLY A 1 97 ? -8.251 5.141 7.684 1.00 98.12 97 GLY A O 1
ATOM 745 N N . VAL A 1 98 ? -10.340 5.351 6.882 1.00 97.88 98 VAL A N 1
ATOM 746 C CA . VAL A 1 98 ? -10.959 5.768 8.144 1.00 97.88 98 VAL A CA 1
ATOM 747 C C . VAL A 1 98 ? -11.883 4.657 8.610 1.00 97.88 98 VAL A C 1
ATOM 749 O O . VAL A 1 98 ? -12.743 4.211 7.852 1.00 97.88 98 VAL A O 1
ATOM 752 N N . PHE A 1 99 ? -11.726 4.241 9.860 1.00 97.94 99 PHE A N 1
ATOM 753 C CA . PHE A 1 99 ? -12.394 3.082 10.437 1.00 97.94 99 PHE A CA 1
ATOM 754 C C . PHE A 1 99 ? -13.138 3.473 11.713 1.00 97.94 99 PHE A C 1
ATOM 756 O O . PHE A 1 99 ? -12.606 4.227 12.524 1.00 97.94 99 PHE A O 1
ATOM 763 N N . GLN A 1 100 ? -14.347 2.944 11.888 1.00 96.94 100 GLN A N 1
ATOM 764 C CA . GLN A 1 100 ? -15.042 2.873 13.174 1.00 96.94 100 GLN A CA 1
ATOM 765 C C . GLN A 1 100 ? -14.756 1.496 13.777 1.00 96.94 100 GLN A C 1
ATOM 767 O O . GLN A 1 100 ? -15.025 0.493 13.109 1.00 96.94 100 GLN A O 1
ATOM 772 N N . ILE A 1 101 ? -14.203 1.441 14.990 1.00 95.75 101 ILE A N 1
ATOM 773 C CA . ILE A 1 101 ? -13.773 0.190 15.634 1.00 95.75 101 ILE A CA 1
ATOM 774 C C . ILE A 1 101 ? -14.306 0.114 17.058 1.00 95.75 101 ILE A C 1
ATOM 776 O O . ILE A 1 101 ? -13.980 0.951 17.893 1.00 95.75 101 ILE A O 1
ATOM 780 N N . GLU A 1 102 ? -15.080 -0.924 17.353 1.00 94.56 102 GLU A N 1
ATOM 781 C CA . GLU A 1 102 ? -15.722 -1.128 18.654 1.00 94.56 102 GLU A CA 1
ATOM 782 C C . GLU A 1 102 ? -15.484 -2.559 19.146 1.00 94.56 102 GLU A C 1
ATOM 784 O O . GLU A 1 102 ? -15.273 -3.468 18.345 1.00 94.56 102 GLU A O 1
ATOM 789 N N . GLY A 1 103 ? -15.504 -2.777 20.462 1.00 90.81 103 GLY A N 1
ATOM 790 C CA . GLY A 1 103 ? -15.353 -4.116 21.050 1.00 90.81 103 GLY A CA 1
ATOM 791 C C . GLY A 1 103 ? -13.927 -4.686 21.037 1.00 90.81 103 GLY A C 1
ATOM 792 O O . GLY A 1 103 ? -13.732 -5.829 21.440 1.00 90.81 103 GLY A O 1
ATOM 793 N N . VAL A 1 104 ? -12.922 -3.913 20.608 1.00 92.62 104 VAL A N 1
ATOM 794 C CA . VAL A 1 104 ? -11.504 -4.305 20.678 1.00 92.62 104 VAL A CA 1
ATOM 795 C C . VAL A 1 104 ? -10.896 -3.811 21.999 1.00 92.62 104 VAL A C 1
ATOM 797 O O . VAL A 1 104 ? -10.958 -2.609 22.266 1.00 92.62 104 VAL A O 1
ATOM 800 N N . PRO A 1 105 ? -10.302 -4.696 22.822 1.00 93.06 105 PRO A N 1
ATOM 801 C CA . PRO A 1 105 ? -9.564 -4.304 24.022 1.00 93.06 105 PRO A CA 1
ATOM 802 C C . PRO A 1 105 ? -8.422 -3.322 23.722 1.00 93.06 105 PRO A C 1
ATOM 804 O O . PRO A 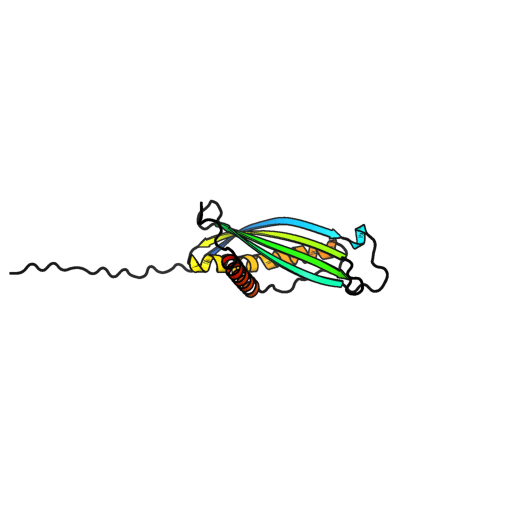1 105 ? -7.762 -3.426 22.687 1.00 93.06 105 PRO A O 1
ATOM 807 N N . GLU A 1 106 ? -8.165 -2.374 24.623 1.00 89.12 106 GLU A N 1
ATOM 808 C CA . GLU A 1 106 ? -7.173 -1.307 24.410 1.00 89.12 106 GLU A CA 1
ATOM 809 C C . GLU A 1 106 ? -5.747 -1.846 24.187 1.00 89.12 106 GLU A C 1
ATOM 811 O O . GLU A 1 106 ? -5.016 -1.341 23.335 1.00 89.12 106 GLU A O 1
ATOM 816 N N . ASP A 1 107 ? -5.383 -2.928 24.876 1.00 91.62 107 ASP A N 1
ATOM 817 C CA . ASP A 1 107 ? -4.105 -3.635 24.730 1.00 91.62 107 ASP A CA 1
ATOM 818 C C . ASP A 1 107 ? -3.933 -4.294 23.349 1.00 91.62 107 ASP A C 1
ATOM 820 O O . ASP A 1 107 ? -2.811 -4.476 22.874 1.00 91.62 107 ASP A O 1
ATOM 824 N N . GLN A 1 108 ? -5.039 -4.613 22.674 1.00 92.12 108 GLN A N 1
ATOM 825 C CA . GLN A 1 108 ? -5.059 -5.262 21.359 1.00 92.12 108 GLN A CA 1
ATOM 826 C C . GLN A 1 108 ? -5.330 -4.282 20.213 1.00 92.12 108 GLN A C 1
ATOM 828 O O . GLN A 1 108 ? -5.044 -4.592 19.054 1.00 92.12 108 GLN A O 1
ATOM 833 N N . LEU A 1 109 ? -5.836 -3.086 20.520 1.00 93.31 109 LEU A N 1
ATOM 834 C CA . LEU A 1 109 ? -6.269 -2.097 19.537 1.00 93.31 109 LEU A CA 1
ATOM 835 C C . LEU A 1 109 ? -5.151 -1.704 18.569 1.00 93.31 109 LEU A C 1
ATOM 837 O O . LEU A 1 109 ? -5.369 -1.651 17.361 1.00 93.31 109 LEU A O 1
ATOM 841 N N . HIS A 1 110 ? -3.937 -1.474 19.070 1.00 92.69 110 HIS A N 1
ATOM 842 C CA . HIS A 1 110 ? -2.810 -1.105 18.213 1.00 92.69 110 HIS A CA 1
ATOM 843 C C . HIS A 1 110 ? -2.443 -2.226 17.226 1.00 92.69 110 HIS A C 1
ATOM 845 O O . HIS A 1 110 ? -2.221 -1.958 16.047 1.00 92.69 110 HIS A O 1
ATOM 851 N N . ALA A 1 111 ? -2.437 -3.488 17.669 1.00 93.88 111 ALA A N 1
ATOM 852 C CA . ALA A 1 111 ? -2.182 -4.625 16.784 1.00 93.88 111 ALA A CA 1
ATOM 853 C C . ALA A 1 111 ? -3.294 -4.777 15.736 1.00 93.88 111 ALA A C 1
ATOM 855 O O . ALA A 1 111 ? -3.009 -4.974 14.556 1.00 93.88 111 ALA A O 1
ATOM 856 N N . PHE A 1 112 ? -4.553 -4.611 16.150 1.00 94.75 112 PHE A N 1
ATOM 857 C CA . PHE A 1 112 ? -5.708 -4.647 15.257 1.00 94.75 112 PHE A CA 1
ATOM 858 C C . PHE A 1 112 ? -5.601 -3.581 14.154 1.00 94.75 112 PHE A C 1
ATOM 860 O O . PHE A 1 112 ? -5.729 -3.896 12.971 1.00 94.75 112 PHE A O 1
ATOM 867 N N . LEU A 1 113 ? -5.270 -2.339 14.525 1.00 95.50 113 LEU A N 1
ATOM 868 C CA . LEU A 1 113 ? -5.074 -1.228 13.589 1.00 95.50 113 LEU A CA 1
ATOM 869 C C . LEU A 1 113 ? -3.928 -1.462 12.602 1.00 95.50 113 LEU A C 1
ATOM 871 O O . LEU A 1 113 ? -4.022 -1.020 11.463 1.00 95.50 113 LEU A O 1
ATOM 875 N N . MET A 1 114 ? -2.853 -2.134 13.016 1.00 95.00 114 MET A N 1
ATOM 876 C CA . MET A 1 114 ? -1.668 -2.351 12.176 1.00 95.00 114 MET A CA 1
ATOM 877 C C . MET A 1 114 ? -1.737 -3.622 11.323 1.00 95.00 114 MET A C 1
ATOM 879 O O . MET A 1 114 ? -0.914 -3.797 10.429 1.00 95.00 114 MET A O 1
ATOM 883 N N . ILE A 1 115 ? -2.693 -4.513 11.581 1.00 95.62 115 ILE A N 1
ATOM 884 C CA . ILE A 1 115 ? -2.800 -5.799 10.882 1.00 95.62 115 ILE A CA 1
ATOM 885 C C . ILE A 1 115 ? -4.100 -5.873 10.085 1.00 95.62 115 ILE A C 1
ATOM 887 O O . ILE A 1 115 ? -4.068 -6.078 8.872 1.00 95.62 115 ILE A O 1
ATOM 891 N N . GLU A 1 116 ? -5.242 -5.686 10.746 1.00 95.62 116 GLU A N 1
ATOM 892 C CA . GLU A 1 116 ? -6.551 -5.897 10.127 1.00 95.62 116 GLU A CA 1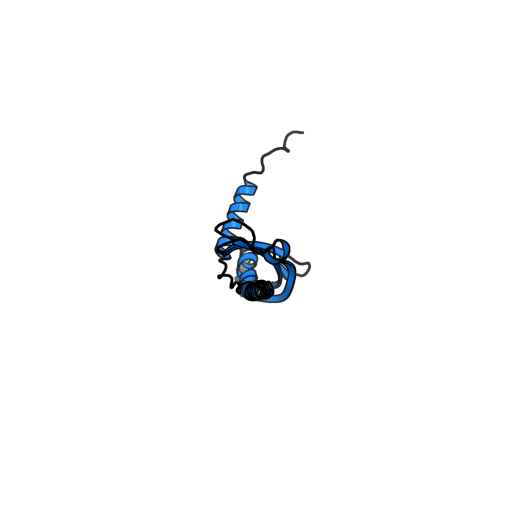
ATOM 893 C C . GLU A 1 116 ? -6.918 -4.754 9.182 1.00 95.62 116 GLU A C 1
ATOM 895 O O . GLU A 1 116 ? -7.331 -4.998 8.048 1.00 95.62 116 GLU A O 1
ATOM 900 N N . CYS A 1 117 ? -6.700 -3.500 9.591 1.00 96.00 117 CYS A N 1
ATOM 901 C CA . CYS A 1 117 ? -7.021 -2.355 8.740 1.00 96.00 117 CYS A CA 1
ATOM 902 C C . CYS A 1 117 ? -6.196 -2.345 7.430 1.00 96.00 117 CYS A C 1
ATOM 904 O O . CYS A 1 117 ? -6.810 -2.269 6.364 1.00 96.00 117 CYS A O 1
ATOM 906 N N . PRO A 1 118 ? -4.854 -2.505 7.431 1.00 96.62 118 PRO A N 1
ATOM 907 C CA . PRO A 1 118 ? -4.058 -2.568 6.203 1.00 96.62 118 PRO A CA 1
ATOM 908 C C . PRO A 1 118 ? -4.417 -3.748 5.304 1.00 96.62 118 PRO A C 1
ATOM 910 O O . PRO A 1 118 ? -4.442 -3.593 4.084 1.00 96.62 118 PRO A O 1
ATOM 913 N N . ARG A 1 119 ? -4.759 -4.908 5.885 1.00 96.38 119 ARG A N 1
ATOM 914 C CA . ARG A 1 119 ? -5.209 -6.081 5.125 1.00 96.38 119 ARG A CA 1
ATOM 915 C C . ARG A 1 119 ? -6.464 -5.778 4.308 1.00 96.38 119 ARG A C 1
ATOM 917 O O . ARG A 1 119 ? -6.552 -6.212 3.162 1.00 96.38 119 ARG A O 1
ATOM 924 N N . MET A 1 120 ? -7.395 -4.998 4.860 1.00 96.31 120 MET A N 1
ATOM 925 C CA . MET A 1 120 ? -8.596 -4.559 4.141 1.00 96.31 120 MET A CA 1
ATOM 926 C C . MET A 1 120 ? -8.295 -3.548 3.028 1.00 96.31 120 MET A C 1
ATOM 928 O O . MET A 1 120 ? -8.973 -3.556 2.003 1.00 96.31 120 MET A O 1
ATOM 932 N N . LEU A 1 121 ? -7.288 -2.687 3.211 1.00 97.19 121 LEU A N 1
ATOM 933 C CA . LEU A 1 121 ? -6.896 -1.675 2.221 1.00 97.19 121 LEU A CA 1
ATOM 934 C C . LEU A 1 121 ? -6.047 -2.256 1.077 1.00 97.19 121 LEU A C 1
ATOM 936 O O . LEU A 1 121 ? -6.098 -1.764 -0.051 1.00 97.19 121 LEU A O 1
ATOM 940 N N . PHE A 1 122 ? -5.278 -3.313 1.348 1.00 97.69 122 PHE A N 1
ATOM 941 C CA . PHE A 1 122 ? -4.281 -3.869 0.431 1.00 97.69 122 PHE A CA 1
ATOM 942 C C . PHE A 1 122 ? -4.796 -4.196 -0.986 1.00 97.69 122 PHE A C 1
ATOM 944 O O . PHE A 1 122 ? -4.095 -3.865 -1.945 1.00 97.69 122 PHE A O 1
ATOM 951 N N . PRO A 1 123 ? -6.001 -4.770 -1.194 1.00 97.25 123 PRO A N 1
ATOM 952 C CA . PRO A 1 123 ? -6.503 -5.039 -2.543 1.00 97.25 123 PRO A CA 1
ATOM 953 C C . PRO A 1 123 ? -6.618 -3.782 -3.418 1.00 97.25 123 PRO A C 1
ATOM 955 O O . PRO A 1 123 ? -6.349 -3.837 -4.619 1.00 97.25 123 PRO A O 1
ATOM 958 N N . PHE A 1 124 ? -6.971 -2.637 -2.825 1.00 97.81 124 PHE A N 1
ATOM 959 C CA . PHE A 1 124 ? -7.098 -1.367 -3.542 1.00 97.81 124 PHE A CA 1
ATOM 960 C C . PHE A 1 124 ? -5.731 -0.797 -3.909 1.00 97.81 124 PHE A C 1
ATOM 962 O O . PHE A 1 124 ? -5.529 -0.376 -5.046 1.00 97.81 124 PHE A O 1
ATOM 969 N N . VAL A 1 125 ? -4.779 -0.862 -2.978 1.00 97.81 125 VAL A N 1
ATOM 970 C CA . VAL A 1 125 ? -3.378 -0.486 -3.214 1.00 97.81 125 VAL A CA 1
ATOM 971 C C . VAL A 1 125 ? -2.788 -1.328 -4.342 1.00 97.81 125 VAL A C 1
ATOM 973 O O . VAL A 1 125 ? -2.233 -0.782 -5.293 1.00 97.81 125 VAL A O 1
ATOM 976 N N . ARG A 1 126 ? -2.949 -2.656 -4.275 1.00 97.50 126 ARG A N 1
ATOM 977 C CA . ARG A 1 126 ? -2.445 -3.586 -5.290 1.00 97.50 126 ARG A CA 1
ATOM 978 C C . ARG A 1 126 ? -2.995 -3.256 -6.678 1.00 97.50 126 ARG A C 1
ATOM 980 O O . ARG A 1 126 ? -2.233 -3.289 -7.640 1.00 97.50 126 ARG A O 1
ATOM 987 N N . ARG A 1 127 ? -4.283 -2.906 -6.783 1.00 97.81 127 ARG A N 1
ATOM 988 C CA . ARG A 1 127 ? -4.882 -2.453 -8.047 1.00 97.81 127 ARG A CA 1
ATOM 989 C C . ARG A 1 127 ? -4.230 -1.165 -8.548 1.00 97.81 127 ARG A C 1
ATOM 991 O O . ARG A 1 127 ? -3.790 -1.130 -9.687 1.00 97.81 127 ARG A O 1
ATOM 998 N N . ILE A 1 128 ? -4.137 -0.139 -7.699 1.00 97.88 128 ILE A N 1
ATOM 999 C CA . ILE A 1 128 ? -3.584 1.173 -8.076 1.00 97.88 128 ILE A CA 1
ATOM 1000 C C . ILE A 1 128 ? -2.138 1.037 -8.567 1.00 97.88 128 ILE A C 1
ATOM 1002 O O . ILE A 1 128 ? -1.798 1.580 -9.609 1.00 97.88 128 ILE A O 1
ATOM 1006 N N . VAL A 1 129 ? -1.294 0.281 -7.861 1.00 97.50 129 VAL A N 1
ATOM 1007 C CA . VAL A 1 129 ? 0.107 0.059 -8.260 1.00 97.50 129 VAL A CA 1
ATOM 1008 C C . VAL A 1 129 ? 0.205 -0.696 -9.594 1.00 97.50 129 VAL A C 1
ATOM 1010 O O . VAL A 1 129 ? 1.033 -0.352 -10.440 1.00 97.50 129 VAL A O 1
ATOM 1013 N N . SER A 1 130 ? -0.649 -1.700 -9.807 1.00 97.69 130 SER A N 1
ATOM 1014 C CA . SER A 1 130 ? -0.706 -2.450 -11.070 1.00 97.69 130 SER A CA 1
ATOM 1015 C C . SER A 1 130 ? -1.119 -1.549 -12.241 1.00 97.69 130 SER A C 1
ATOM 1017 O O . SER A 1 130 ? -0.460 -1.552 -13.282 1.00 97.69 130 SER A O 1
ATOM 1019 N N . ASP A 1 131 ? -2.138 -0.707 -12.038 1.00 97.81 131 ASP A N 1
ATOM 1020 C CA . ASP A 1 131 ? -2.606 0.266 -13.030 1.00 97.81 131 ASP A CA 1
ATOM 1021 C C . ASP A 1 131 ? -1.513 1.313 -13.335 1.00 97.81 131 ASP A C 1
ATOM 1023 O O . ASP A 1 131 ? -1.189 1.540 -14.496 1.00 97.81 131 ASP A O 1
ATOM 1027 N N . LEU A 1 132 ? -0.855 1.875 -12.314 1.00 96.50 132 LEU A N 1
ATOM 1028 C CA . LEU A 1 132 ? 0.198 2.889 -12.486 1.00 96.50 132 LEU A CA 1
ATOM 1029 C C . LEU A 1 132 ? 1.428 2.374 -13.223 1.00 96.50 132 LEU A C 1
ATOM 1031 O O . LEU A 1 132 ? 1.964 3.058 -14.090 1.00 96.50 132 LEU A O 1
ATOM 1035 N N . THR A 1 133 ? 1.898 1.177 -12.877 1.00 95.75 133 THR A N 1
ATOM 1036 C CA . THR A 1 133 ? 3.060 0.583 -13.555 1.00 95.75 133 THR A CA 1
ATOM 1037 C C . THR A 1 133 ? 2.756 0.297 -15.021 1.00 95.75 133 THR A C 1
ATOM 1039 O O . THR A 1 133 ? 3.583 0.594 -15.886 1.00 95.75 133 THR A O 1
ATOM 1042 N N . ARG A 1 134 ? 1.539 -0.178 -15.313 1.00 96.38 134 ARG A N 1
ATOM 1043 C CA . ARG A 1 134 ? 1.045 -0.367 -16.678 1.00 96.38 134 ARG A CA 1
ATOM 1044 C C . ARG A 1 134 ? 0.936 0.950 -17.447 1.00 96.38 134 ARG A C 1
ATOM 1046 O O . ARG A 1 134 ? 1.436 1.033 -18.567 1.00 96.38 134 ARG A O 1
ATOM 1053 N N . ASP A 1 135 ? 0.322 1.970 -16.857 1.00 96.38 135 ASP A N 1
ATOM 1054 C CA . ASP A 1 135 ? 0.160 3.292 -17.476 1.00 96.38 135 ASP A CA 1
ATOM 1055 C C . ASP A 1 135 ? 1.509 4.013 -17.649 1.00 96.38 135 ASP A C 1
ATOM 1057 O O . ASP A 1 135 ? 1.691 4.796 -18.580 1.00 96.38 135 ASP A O 1
ATOM 1061 N N . GLY A 1 136 ? 2.498 3.680 -16.814 1.00 93.69 136 GLY A N 1
ATOM 1062 C CA . GLY A 1 136 ? 3.894 4.092 -16.955 1.00 93.69 136 GLY A CA 1
ATOM 1063 C C . GLY A 1 136 ? 4.643 3.431 -18.119 1.00 93.69 136 GLY A C 1
ATOM 1064 O O . GLY A 1 136 ? 5.799 3.777 -18.354 1.00 93.69 136 GLY A O 1
ATOM 1065 N N . GLY A 1 137 ? 4.018 2.503 -18.852 1.00 92.62 137 GLY A N 1
ATOM 1066 C CA . GLY A 1 137 ? 4.623 1.794 -19.983 1.00 92.62 137 GLY A CA 1
ATOM 1067 C C . GLY A 1 137 ? 5.437 0.556 -19.596 1.00 92.62 137 GLY A C 1
ATOM 1068 O O . GLY A 1 137 ? 6.161 0.020 -20.433 1.00 92.62 137 GLY A O 1
ATOM 1069 N N . PHE A 1 138 ? 5.323 0.090 -18.350 1.00 92.81 138 PHE A N 1
ATOM 1070 C CA . PHE A 1 138 ? 5.974 -1.127 -17.864 1.00 92.81 138 PHE A CA 1
ATOM 1071 C C . PHE A 1 138 ? 4.979 -2.300 -17.818 1.00 92.81 138 PHE A C 1
ATOM 1073 O O . PHE A 1 138 ? 3.763 -2.094 -17.842 1.00 92.81 138 PHE A O 1
ATOM 1080 N N . PRO A 1 139 ? 5.450 -3.558 -17.738 1.00 92.50 139 PRO A N 1
ATOM 1081 C CA . PRO A 1 139 ? 4.583 -4.674 -17.384 1.00 92.50 139 PRO A CA 1
ATOM 1082 C C . PRO A 1 139 ? 3.863 -4.405 -16.057 1.00 92.50 139 PRO A C 1
ATOM 1084 O O . PRO A 1 139 ? 4.460 -3.877 -15.119 1.00 92.50 139 PRO A O 1
ATOM 1087 N N . ALA A 1 140 ? 2.589 -4.791 -15.978 1.00 94.25 140 ALA A N 1
ATOM 1088 C CA . ALA A 1 140 ? 1.780 -4.575 -14.784 1.00 94.25 140 ALA A CA 1
ATOM 1089 C C . ALA A 1 140 ? 2.407 -5.279 -13.570 1.00 94.25 140 ALA A C 1
ATOM 1091 O O . ALA A 1 140 ? 2.540 -6.509 -13.547 1.00 94.25 140 ALA A O 1
ATOM 1092 N N . PHE A 1 141 ? 2.780 -4.503 -12.553 1.00 95.06 141 PHE A N 1
ATOM 1093 C CA . PHE A 1 141 ? 3.335 -5.046 -11.325 1.00 95.06 141 PHE A CA 1
ATOM 1094 C C . PHE A 1 141 ? 2.216 -5.481 -10.381 1.00 95.06 141 PHE A C 1
ATOM 1096 O O . PHE A 1 141 ? 1.507 -4.672 -9.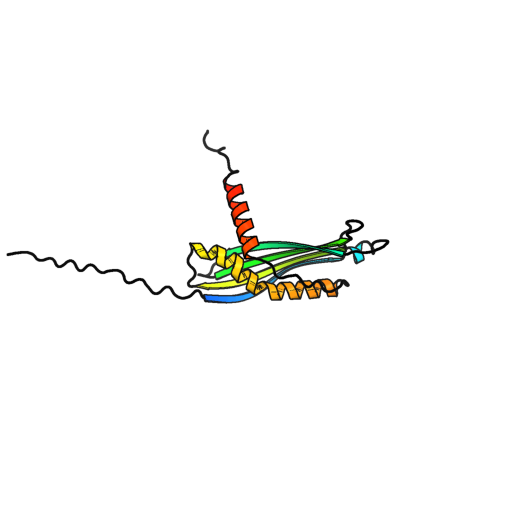781 1.00 95.06 141 PHE A O 1
ATOM 1103 N N . ASN A 1 142 ? 2.084 -6.793 -10.221 1.00 94.00 142 ASN A N 1
ATOM 1104 C CA . ASN A 1 142 ? 1.140 -7.390 -9.292 1.00 94.00 142 ASN A CA 1
ATOM 1105 C C . ASN A 1 142 ? 1.852 -7.729 -7.986 1.00 94.00 142 ASN A C 1
ATOM 1107 O O . ASN A 1 142 ? 2.440 -8.795 -7.859 1.00 94.00 142 ASN A O 1
ATOM 1111 N N . MET A 1 143 ? 1.773 -6.816 -7.020 1.00 93.94 143 MET A N 1
ATOM 1112 C CA . MET A 1 143 ? 2.403 -6.974 -5.710 1.00 93.94 143 MET A CA 1
ATOM 1113 C C . MET A 1 143 ? 1.912 -8.229 -4.974 1.00 93.94 143 MET A C 1
ATOM 1115 O O . MET A 1 143 ? 0.701 -8.444 -4.839 1.00 93.94 143 MET A O 1
ATOM 1119 N N . ASP A 1 144 ? 2.850 -9.019 -4.456 1.00 94.19 144 ASP A N 1
ATOM 1120 C CA . ASP A 1 144 ? 2.558 -10.196 -3.639 1.00 94.19 144 ASP A CA 1
ATOM 1121 C C . ASP A 1 144 ? 1.863 -9.825 -2.320 1.00 94.19 144 ASP A C 1
ATOM 1123 O O . ASP A 1 144 ? 2.019 -8.703 -1.832 1.00 94.19 144 ASP A O 1
ATOM 1127 N N . PRO A 1 145 ? 1.068 -10.738 -1.729 1.00 92.38 145 PRO A N 1
ATOM 1128 C CA . PRO A 1 145 ? 0.444 -10.500 -0.433 1.00 92.38 145 PRO A CA 1
ATOM 1129 C C . PRO A 1 145 ? 1.465 -10.085 0.635 1.00 92.38 145 PRO A C 1
ATOM 1131 O O . PRO A 1 145 ? 2.474 -10.757 0.838 1.00 92.38 145 PRO A O 1
ATOM 1134 N N . VAL A 1 146 ? 1.178 -8.992 1.343 1.00 93.94 146 VAL A N 1
ATOM 1135 C CA . VAL A 1 146 ? 2.037 -8.476 2.416 1.00 93.94 146 VAL A CA 1
ATOM 1136 C C . VAL A 1 146 ? 1.700 -9.161 3.741 1.00 93.94 146 VAL A C 1
ATOM 1138 O O . VAL A 1 146 ? 0.539 -9.199 4.157 1.00 93.94 146 VAL A O 1
ATOM 1141 N N . ASP A 1 147 ? 2.720 -9.660 4.444 1.00 95.00 147 ASP A N 1
ATOM 1142 C CA . ASP A 1 147 ? 2.573 -10.173 5.808 1.00 95.00 147 ASP A CA 1
ATOM 1143 C C . ASP A 1 147 ? 2.604 -9.023 6.831 1.00 95.00 147 ASP A C 1
ATOM 1145 O O . ASP A 1 147 ? 3.644 -8.646 7.379 1.00 95.00 147 ASP A O 1
ATOM 1149 N N . PHE A 1 148 ? 1.427 -8.461 7.107 1.00 94.38 148 PHE A N 1
ATOM 1150 C CA . PHE A 1 148 ? 1.270 -7.395 8.099 1.00 94.38 148 PHE A CA 1
ATOM 1151 C C . PHE A 1 148 ? 1.572 -7.845 9.538 1.00 94.38 148 PHE A C 1
ATOM 1153 O O . PHE A 1 148 ? 1.915 -7.010 10.374 1.00 94.38 148 PHE A O 1
ATOM 1160 N N . VAL A 1 149 ? 1.507 -9.148 9.845 1.00 95.25 149 VAL A N 1
ATOM 1161 C CA . VAL A 1 149 ? 1.880 -9.663 11.172 1.00 95.25 149 VAL A CA 1
ATOM 1162 C C . VAL A 1 149 ? 3.394 -9.585 11.346 1.00 95.25 149 VAL A C 1
ATOM 1164 O O . VAL A 1 149 ? 3.874 -9.148 12.395 1.00 95.25 149 VAL A O 1
ATOM 1167 N N . ALA A 1 150 ? 4.154 -9.973 10.320 1.00 93.88 150 ALA A N 1
ATOM 1168 C CA . ALA A 1 150 ? 5.607 -9.842 10.319 1.00 93.88 150 ALA A CA 1
ATOM 1169 C C . ALA A 1 150 ? 6.045 -8.372 10.417 1.00 93.88 150 ALA A C 1
ATOM 1171 O O . ALA A 1 150 ? 6.889 -8.052 11.256 1.00 93.88 150 ALA A O 1
ATOM 1172 N N . LEU A 1 151 ? 5.424 -7.472 9.643 1.00 92.12 151 LEU A N 1
ATOM 1173 C CA . LEU A 1 151 ? 5.695 -6.030 9.721 1.00 92.12 151 LEU A CA 1
ATOM 1174 C C . LEU A 1 151 ? 5.410 -5.466 11.119 1.00 92.12 151 LEU A C 1
ATOM 1176 O O . LEU A 1 151 ? 6.228 -4.733 11.674 1.00 92.12 151 LEU A O 1
ATOM 1180 N N . TYR A 1 152 ? 4.291 -5.858 11.731 1.00 93.38 152 TYR A N 1
ATOM 1181 C CA . TYR A 1 152 ? 3.955 -5.439 13.089 1.00 93.38 152 TYR A CA 1
ATOM 1182 C C . TYR A 1 152 ? 5.003 -5.890 14.118 1.00 93.38 152 TYR A C 1
ATOM 1184 O O . TYR A 1 152 ? 5.428 -5.109 14.971 1.00 93.38 152 TYR A O 1
ATOM 1192 N N . ARG A 1 153 ? 5.471 -7.142 14.020 1.00 92.69 153 ARG A N 1
ATOM 1193 C CA . ARG A 1 153 ? 6.530 -7.678 14.892 1.00 92.69 153 ARG A CA 1
ATOM 1194 C C . ARG A 1 153 ? 7.850 -6.926 14.723 1.00 92.69 153 ARG A C 1
ATOM 1196 O O . ARG A 1 153 ? 8.512 -6.647 15.721 1.00 92.69 153 ARG A O 1
ATOM 1203 N N . GLN A 1 154 ? 8.222 -6.588 13.489 1.00 90.56 154 GLN A N 1
ATOM 1204 C CA . GLN A 1 154 ? 9.419 -5.790 13.203 1.00 90.56 154 GLN A CA 1
ATOM 1205 C C . GLN A 1 154 ? 9.320 -4.391 13.824 1.00 90.56 154 GLN A C 1
ATOM 1207 O O . GLN A 1 154 ? 10.270 -3.936 14.461 1.00 90.56 154 GLN A O 1
ATOM 1212 N N . GLU A 1 155 ? 8.160 -3.739 13.719 1.00 87.69 155 GLU A N 1
ATOM 1213 C CA . GLU A 1 155 ? 7.937 -2.421 14.320 1.00 87.69 155 GLU A CA 1
ATOM 1214 C C . GLU A 1 155 ? 8.006 -2.465 15.856 1.00 87.69 155 GLU A C 1
ATOM 1216 O O . GLU A 1 155 ? 8.620 -1.592 16.473 1.00 87.69 155 GLU A O 1
ATOM 1221 N N . LEU A 1 156 ? 7.454 -3.503 16.495 1.00 89.31 156 LEU A N 1
ATOM 1222 C CA . LEU A 1 156 ? 7.590 -3.698 17.944 1.00 89.31 156 LEU A CA 1
ATOM 1223 C C . LEU A 1 156 ? 9.055 -3.865 18.371 1.00 89.31 156 LEU A C 1
ATOM 1225 O O . LEU A 1 156 ? 9.482 -3.248 19.350 1.00 89.31 156 LEU A O 1
ATOM 1229 N N . ALA A 1 157 ? 9.838 -4.656 17.630 1.00 89.94 157 ALA A N 1
ATOM 1230 C CA . ALA A 1 157 ? 11.264 -4.834 17.901 1.00 89.94 157 ALA A CA 1
ATOM 1231 C C . ALA A 1 157 ? 12.040 -3.513 17.755 1.00 89.94 157 ALA A C 1
ATOM 1233 O O . ALA A 1 157 ? 12.856 -3.175 18.615 1.00 89.94 157 ALA A O 1
ATOM 1234 N N . ARG A 1 158 ? 11.728 -2.722 16.719 1.00 86.75 158 ARG A N 1
ATOM 1235 C CA . ARG A 1 158 ? 12.322 -1.398 16.485 1.00 86.75 158 ARG A CA 1
ATOM 1236 C C . ARG A 1 158 ? 12.024 -0.428 17.633 1.00 86.75 158 ARG A C 1
ATOM 1238 O O . ARG A 1 158 ? 12.926 0.264 18.104 1.00 86.75 158 ARG A O 1
ATOM 1245 N N . ARG A 1 159 ? 10.780 -0.398 18.126 1.00 85.00 159 ARG A N 1
ATOM 1246 C CA . ARG A 1 159 ? 10.374 0.441 19.273 1.00 85.00 159 ARG A CA 1
ATOM 1247 C C . ARG A 1 159 ? 11.061 0.026 20.573 1.00 85.00 159 ARG A C 1
ATOM 1249 O O . ARG A 1 159 ? 11.488 0.890 21.336 1.00 85.00 159 ARG A O 1
ATOM 1256 N N . ALA A 1 160 ? 11.210 -1.277 20.811 1.00 86.94 160 ALA A N 1
ATOM 1257 C CA . ALA A 1 160 ? 11.919 -1.785 21.984 1.00 86.94 160 ALA A CA 1
ATOM 1258 C C . ALA A 1 160 ? 13.402 -1.370 21.992 1.00 86.94 160 ALA A C 1
ATOM 1260 O O . ALA A 1 160 ? 13.930 -1.011 23.042 1.00 86.94 160 ALA A O 1
ATOM 1261 N N . GLN A 1 161 ? 14.055 -1.356 20.825 1.00 85.19 161 GLN A N 1
ATOM 1262 C CA . GLN A 1 161 ? 15.443 -0.902 20.678 1.00 85.19 161 GLN A CA 1
ATOM 1263 C C . GLN A 1 161 ? 15.586 0.620 20.842 1.00 85.19 161 GLN A C 1
ATOM 1265 O O . GLN A 1 161 ? 16.510 1.073 21.516 1.00 85.19 161 GLN A O 1
ATOM 1270 N N . GLN A 1 162 ? 14.654 1.417 20.301 1.00 79.88 162 GLN A N 1
ATOM 1271 C CA . GLN A 1 162 ? 14.667 2.878 20.474 1.00 79.88 162 GLN A CA 1
ATOM 1272 C C . GLN A 1 162 ? 14.492 3.307 21.936 1.00 79.88 162 GLN A C 1
ATOM 1274 O O . GLN A 1 162 ? 15.188 4.215 22.386 1.00 79.88 162 GLN A O 1
ATOM 1279 N N . ASN A 1 163 ? 13.641 2.625 22.707 1.00 73.94 163 ASN A N 1
ATOM 1280 C CA . ASN A 1 163 ? 13.475 2.919 24.134 1.00 73.94 163 ASN A CA 1
ATOM 1281 C C . ASN A 1 163 ? 14.695 2.530 24.992 1.00 73.94 163 ASN A C 1
ATOM 1283 O O . ASN A 1 163 ? 14.825 3.023 26.109 1.00 73.94 163 ASN A O 1
ATOM 1287 N N . GLN A 1 164 ? 15.598 1.677 24.495 1.00 65.06 164 GLN A N 1
ATOM 1288 C CA . GLN A 1 164 ? 16.849 1.321 25.183 1.00 65.06 164 GLN A CA 1
ATOM 1289 C C . GLN A 1 164 ? 18.008 2.284 24.866 1.00 65.06 164 GL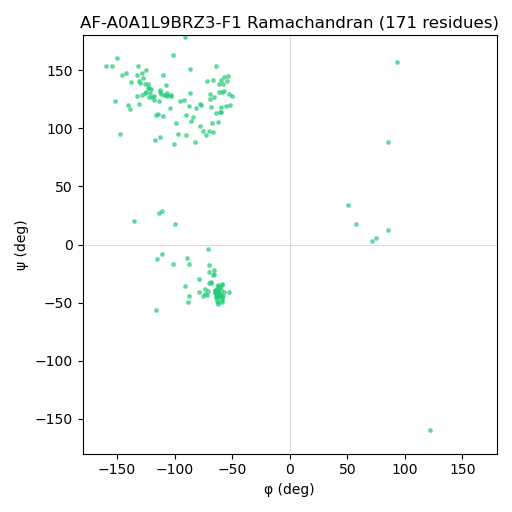N A C 1
ATOM 1291 O O . GLN A 1 164 ? 18.986 2.321 25.608 1.00 65.06 164 GLN A O 1
ATOM 1296 N N . GLN A 1 165 ? 17.899 3.089 23.804 1.00 57.62 165 GLN A N 1
ATOM 1297 C CA . GLN A 1 165 ? 18.916 4.056 23.367 1.00 57.62 165 GLN A CA 1
ATOM 1298 C C . GLN A 1 165 ? 18.628 5.504 23.801 1.00 57.62 165 GLN A C 1
ATOM 1300 O O . GLN A 1 165 ? 19.238 6.429 23.272 1.00 57.62 165 GLN A O 1
ATOM 1305 N N . ALA A 1 166 ? 17.755 5.722 24.791 1.00 49.50 166 ALA A N 1
ATOM 1306 C CA . ALA A 1 166 ? 17.587 7.021 25.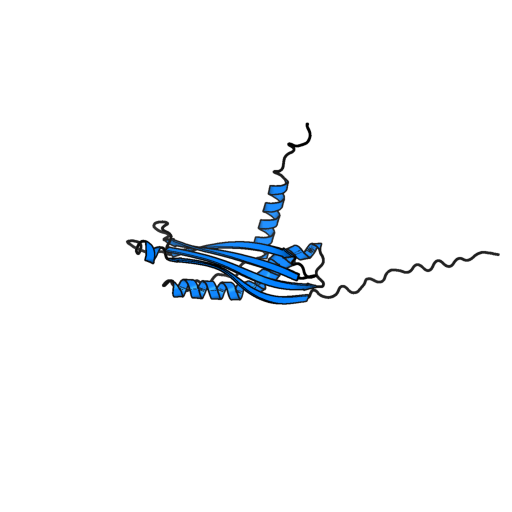447 1.00 49.50 166 ALA A CA 1
ATOM 1307 C C . ALA A 1 166 ? 18.320 7.059 26.811 1.00 49.50 166 ALA A C 1
ATOM 1309 O O . ALA A 1 166 ? 17.705 6.766 27.839 1.00 49.50 166 ALA A O 1
ATOM 1310 N N . PRO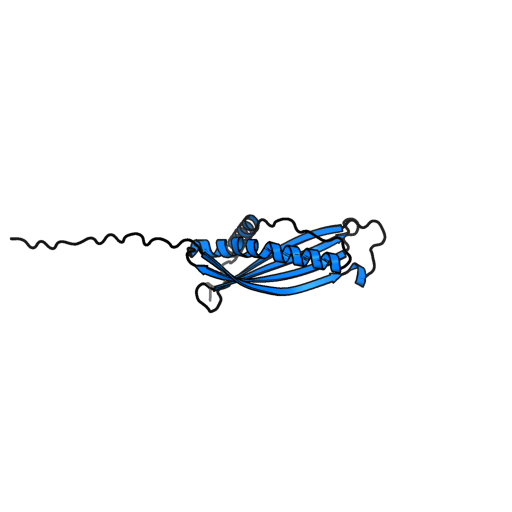 A 1 167 ? 19.625 7.405 26.872 1.00 51.81 167 PRO A N 1
ATOM 1311 C CA . PRO A 1 167 ? 20.314 7.629 28.135 1.00 51.81 167 PRO A CA 1
ATOM 1312 C C . PRO A 1 167 ? 20.163 9.083 28.621 1.00 51.81 167 PRO A C 1
ATOM 1314 O O . PRO A 1 167 ? 20.572 10.034 27.970 1.00 51.81 167 PRO A O 1
ATOM 1317 N N . ALA A 1 168 ? 19.562 9.226 29.803 1.00 54.25 168 ALA A N 1
ATOM 1318 C CA . ALA A 1 168 ? 20.198 9.777 31.006 1.00 54.25 168 ALA A CA 1
ATOM 1319 C C . ALA A 1 168 ? 20.966 11.126 30.974 1.00 54.25 168 ALA A C 1
ATOM 1321 O O . ALA A 1 168 ? 21.888 11.266 31.770 1.00 54.25 168 ALA A O 1
ATOM 1322 N N . ASP A 1 169 ? 20.580 12.135 30.183 1.00 51.94 169 ASP A N 1
ATOM 1323 C CA . ASP A 1 169 ? 21.288 13.443 30.169 1.00 51.94 169 ASP A CA 1
ATOM 1324 C C . ASP A 1 169 ? 20.505 14.637 30.768 1.00 51.94 169 ASP A C 1
ATOM 1326 O O . ASP A 1 169 ? 20.683 15.786 30.378 1.00 51.94 169 ASP A O 1
ATOM 1330 N N . GLN A 1 170 ? 19.600 14.394 31.726 1.00 50.97 170 GLN A N 1
ATOM 1331 C CA . GLN A 1 170 ? 18.800 15.467 32.357 1.00 50.97 170 GLN A CA 1
ATOM 1332 C C . GLN A 1 170 ? 18.683 15.392 33.890 1.00 50.97 170 GLN A C 1
ATOM 1334 O O . GLN A 1 170 ? 17.782 15.983 34.479 1.00 50.97 170 GLN A O 1
ATOM 1339 N N . ARG A 1 171 ? 19.591 14.682 34.573 1.00 47.19 171 ARG A N 1
ATOM 1340 C CA . ARG A 1 171 ? 19.605 14.592 36.051 1.00 47.19 171 ARG A CA 1
ATOM 1341 C C . ARG A 1 171 ? 20.814 15.241 36.735 1.00 47.19 171 ARG A C 1
ATOM 1343 O O . ARG A 1 171 ? 21.153 14.829 37.837 1.00 47.19 171 ARG A O 1
ATOM 1350 N N . LEU A 1 172 ? 21.442 16.253 36.139 1.00 50.97 172 LEU A N 1
ATOM 1351 C CA . LEU A 1 172 ? 22.325 17.170 36.873 1.00 50.97 172 LEU A CA 1
ATOM 1352 C C . LEU A 1 172 ? 22.267 18.578 36.269 1.00 50.97 172 LEU A C 1
ATOM 1354 O O . LEU A 1 172 ? 22.970 18.882 35.309 1.00 50.97 172 LEU A O 1
ATOM 1358 N N . SER A 1 173 ? 21.420 19.431 36.844 1.00 46.56 173 SER A N 1
ATOM 1359 C CA . SER A 1 173 ? 21.515 20.899 36.858 1.00 46.56 173 SER A CA 1
ATOM 1360 C C . SER A 1 173 ? 20.633 21.418 37.984 1.00 46.56 173 SER A C 1
ATOM 1362 O O . SER A 1 173 ? 19.434 21.060 37.970 1.00 46.56 173 SER A O 1
#